Protein AF-A0A7K6X1X0-F1 (afdb_monomer)

Secondary structure (DSSP, 8-state):
-HHHHHHTT------PPPPHHHHHHHHHHHHHHHHHHHHHHHHHHHHHHHHHHHHHHHH--

Solvent-accessible surface area (backbone atoms only — not comparable to full-atom values): 3662 Å² total; per-residue (Å²): 113,73,68,62,37,54,75,69,68,46,76,78,72,86,75,75,79,71,55,72,66,61,46,50,52,54,49,50,52,52,50,50,50,53,51,55,52,48,53,54,50,47,53,55,50,52,52,51,52,51,52,55,54,51,52,56,57,61,76,75,108

pLDDT: mean 86.34, std 12.64, range [54.84, 98.69]

Foldseek 3Di:
DVVVCVVVVNPPDPDDDDDPVVCVVVVVVVVVVCVVCVVVVVVVVVVVVVVVVVVVVVVVD

Structure (mmCIF, N/CA/C/O backbone):
data_AF-A0A7K6X1X0-F1
#
_entry.id   AF-A0A7K6X1X0-F1
#
loop_
_atom_site.group_PDB
_atom_site.id
_atom_site.type_symbol
_atom_site.label_atom_id
_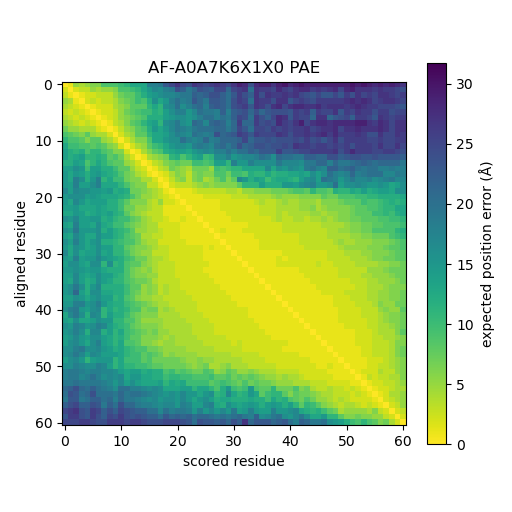atom_site.label_alt_id
_atom_site.label_comp_id
_atom_site.label_asym_id
_atom_site.label_entity_id
_atom_site.label_seq_id
_atom_site.pdbx_PDB_ins_code
_atom_site.Cartn_x
_atom_site.Cartn_y
_atom_site.Cartn_z
_atom_site.occupancy
_atom_site.B_iso_or_equiv
_atom_site.auth_seq_id
_atom_site.auth_comp_id
_atom_site.auth_asym_id
_atom_site.auth_atom_id
_atom_site.pdbx_PDB_model_num
ATOM 1 N N . MET A 1 1 ? 20.323 21.404 0.595 1.00 60.75 1 MET A N 1
ATOM 2 C CA . MET A 1 1 ? 20.110 19.935 0.517 1.00 60.75 1 MET A CA 1
ATOM 3 C C . MET A 1 1 ? 21.413 19.128 0.601 1.00 60.75 1 MET A C 1
ATOM 5 O O . MET A 1 1 ? 21.547 18.341 1.527 1.00 60.75 1 MET A O 1
ATOM 9 N N . ARG A 1 2 ? 22.413 19.351 -0.274 1.00 61.12 2 ARG A N 1
ATOM 10 C CA . ARG A 1 2 ? 23.680 18.572 -0.309 1.00 61.12 2 ARG A CA 1
ATOM 11 C C . ARG A 1 2 ? 24.497 18.530 0.999 1.00 61.12 2 ARG A C 1
ATOM 13 O O . ARG A 1 2 ? 25.050 17.483 1.316 1.00 61.12 2 ARG A O 1
ATOM 20 N N . ALA A 1 3 ? 24.576 19.628 1.758 1.00 71.88 3 ALA A N 1
ATOM 21 C CA . ALA A 1 3 ? 25.362 19.680 3.001 1.00 71.88 3 ALA A CA 1
ATOM 22 C C . ALA A 1 3 ? 24.775 18.804 4.126 1.00 71.88 3 ALA A C 1
ATOM 24 O O . ALA A 1 3 ? 25.513 18.104 4.812 1.00 71.88 3 ALA A O 1
ATOM 25 N N . LYS A 1 4 ? 23.440 18.774 4.250 1.00 72.06 4 LYS A N 1
ATOM 26 C CA . LYS A 1 4 ? 22.715 17.972 5.250 1.00 72.06 4 LYS A CA 1
ATOM 27 C C . LYS A 1 4 ? 22.895 16.465 5.018 1.00 72.06 4 LYS A C 1
ATOM 29 O O . LYS A 1 4 ? 23.119 15.729 5.968 1.00 72.06 4 LYS A O 1
ATOM 34 N N . MET A 1 5 ? 22.872 16.019 3.758 1.00 76.62 5 MET A N 1
ATOM 35 C CA . MET A 1 5 ? 23.063 14.599 3.416 1.00 76.62 5 MET A CA 1
ATOM 36 C C . MET A 1 5 ? 24.490 14.111 3.686 1.00 76.62 5 MET A C 1
ATOM 38 O O . MET A 1 5 ? 24.670 13.003 4.179 1.00 76.62 5 MET A O 1
ATOM 42 N N . ARG A 1 6 ? 25.502 14.958 3.442 1.00 70.19 6 ARG A N 1
ATOM 43 C CA . ARG A 1 6 ? 26.899 14.638 3.784 1.00 70.19 6 ARG A CA 1
ATOM 44 C C . ARG A 1 6 ? 27.119 14.514 5.293 1.00 70.19 6 ARG A C 1
ATOM 46 O O . ARG A 1 6 ? 27.832 13.613 5.712 1.00 70.19 6 ARG A O 1
ATOM 53 N N . LEU A 1 7 ? 26.488 15.380 6.089 1.00 78.25 7 LEU A N 1
ATOM 54 C CA . LEU A 1 7 ? 26.536 15.326 7.557 1.00 78.25 7 LEU A CA 1
ATOM 55 C C . LEU A 1 7 ? 25.914 14.040 8.126 1.00 78.25 7 LEU A C 1
ATOM 57 O O . LEU A 1 7 ? 26.373 13.548 9.147 1.00 78.25 7 LEU A O 1
ATOM 61 N N . MET A 1 8 ? 24.915 13.472 7.445 1.00 78.44 8 MET A N 1
ATOM 62 C CA . MET A 1 8 ? 24.260 12.210 7.817 1.00 78.44 8 MET A CA 1
ATOM 63 C C . MET A 1 8 ? 24.948 10.956 7.241 1.00 78.44 8 MET A C 1
ATOM 65 O O . MET A 1 8 ? 24.364 9.878 7.264 1.00 78.44 8 MET A O 1
ATOM 69 N N . GLY A 1 9 ? 26.155 11.073 6.671 1.00 74.75 9 GLY A N 1
ATOM 70 C CA . GLY A 1 9 ? 26.882 9.935 6.085 1.00 74.75 9 GLY A CA 1
ATOM 71 C C . GLY A 1 9 ? 26.296 9.403 4.770 1.00 74.75 9 GLY A C 1
ATOM 72 O O . GLY A 1 9 ? 26.849 8.483 4.169 1.00 74.75 9 GLY A O 1
ATOM 73 N N . PHE A 1 10 ? 25.220 10.010 4.263 1.00 72.38 10 PHE A N 1
ATOM 74 C CA . PHE A 1 10 ? 24.632 9.660 2.978 1.00 72.38 10 PHE A CA 1
ATOM 75 C C . PHE A 1 10 ? 25.496 10.223 1.844 1.00 72.38 10 PHE A C 1
ATOM 77 O O . PHE A 1 10 ? 25.381 11.385 1.434 1.00 72.38 10 PHE A O 1
ATOM 84 N N . ARG A 1 11 ? 26.361 9.372 1.282 1.00 67.81 11 ARG A N 1
ATOM 85 C CA . ARG A 1 11 ? 26.871 9.562 -0.079 1.00 67.81 11 ARG A CA 1
ATOM 86 C C . ARG A 1 11 ? 25.687 9.354 -1.010 1.00 67.81 11 ARG A C 1
ATOM 88 O O . ARG A 1 11 ? 25.341 8.217 -1.295 1.00 67.81 11 ARG A O 1
ATOM 95 N N . GLY A 1 12 ? 25.029 10.445 -1.408 1.00 62.94 12 GLY A N 1
ATOM 96 C CA . GLY A 1 12 ? 23.912 10.394 -2.350 1.00 62.94 12 GLY A CA 1
ATOM 97 C C . GLY A 1 12 ? 24.304 9.544 -3.553 1.00 62.94 12 GLY A C 1
ATOM 98 O O . GLY A 1 12 ? 25.161 9.951 -4.338 1.00 62.94 12 GLY A O 1
ATOM 99 N N . ALA A 1 13 ? 23.742 8.340 -3.635 1.00 68.88 13 ALA A N 1
ATOM 100 C CA . ALA A 1 13 ? 23.956 7.463 -4.765 1.00 68.88 13 ALA A CA 1
ATOM 101 C C . ALA A 1 13 ? 23.296 8.127 -5.973 1.00 68.88 13 ALA A C 1
ATOM 103 O O . ALA A 1 13 ? 22.160 8.599 -5.886 1.00 68.88 13 ALA A O 1
ATOM 104 N N . ALA A 1 14 ? 24.021 8.211 -7.085 1.00 66.69 14 ALA A N 1
ATOM 105 C CA . ALA A 1 14 ? 23.415 8.597 -8.346 1.00 66.69 14 ALA A CA 1
ATOM 106 C C . ALA A 1 14 ? 22.486 7.452 -8.766 1.00 66.69 14 ALA A C 1
ATOM 108 O O . ALA A 1 14 ? 22.935 6.458 -9.334 1.00 66.69 14 ALA A O 1
ATOM 109 N N . VAL A 1 15 ? 21.205 7.557 -8.409 1.00 71.94 15 VAL A N 1
ATOM 110 C CA . VAL A 1 15 ? 20.184 6.614 -8.863 1.00 71.94 15 VAL A CA 1
ATOM 111 C C . VAL A 1 15 ? 19.997 6.870 -10.350 1.00 71.94 15 VAL A C 1
ATOM 113 O O . VAL A 1 15 ? 19.593 7.962 -10.754 1.00 71.94 15 VAL A O 1
ATOM 116 N N . LYS A 1 16 ? 20.364 5.886 -11.172 1.00 77.25 16 LYS A N 1
ATOM 117 C CA . LYS A 1 16 ? 20.132 5.955 -12.611 1.00 77.25 16 LYS A CA 1
ATOM 118 C C . LYS A 1 16 ? 18.613 5.998 -12.836 1.00 77.25 16 LYS A C 1
ATOM 120 O O . LYS A 1 16 ? 17.931 5.125 -12.300 1.00 77.25 16 LYS A O 1
ATOM 125 N N . PRO A 1 17 ? 18.080 6.989 -13.572 1.00 78.19 17 PRO A N 1
ATOM 126 C CA . PRO A 1 17 ? 16.658 7.017 -13.884 1.00 78.19 17 PRO A CA 1
ATOM 127 C C . PRO A 1 17 ? 16.277 5.746 -14.648 1.00 78.19 17 PRO A C 1
ATOM 129 O O . PRO A 1 17 ? 17.043 5.277 -15.498 1.00 78.19 17 PRO A O 1
ATOM 132 N N . LEU A 1 18 ? 15.118 5.179 -14.308 1.00 76.44 18 LEU A N 1
ATOM 133 C CA . LEU A 1 18 ? 14.550 4.055 -15.046 1.00 76.44 18 LEU A CA 1
ATOM 134 C C . LEU A 1 18 ? 14.206 4.499 -16.471 1.00 76.44 18 LEU A C 1
ATOM 136 O O . LEU A 1 18 ? 13.912 5.671 -16.714 1.00 76.44 18 LEU A O 1
ATOM 140 N N . ASN A 1 19 ? 14.254 3.552 -17.407 1.00 88.81 19 ASN A N 1
ATOM 141 C CA . ASN A 1 19 ? 13.654 3.777 -18.716 1.00 88.81 19 ASN A CA 1
ATOM 142 C C . ASN A 1 19 ? 12.120 3.859 -18.567 1.00 88.81 19 ASN A C 1
ATOM 144 O O . ASN A 1 19 ? 11.561 3.441 -17.551 1.00 88.81 19 ASN A O 1
ATOM 148 N N . GLU A 1 20 ? 11.454 4.432 -19.565 1.00 88.75 20 GLU A N 1
ATOM 149 C CA . GLU A 1 20 ? 10.014 4.709 -19.492 1.00 88.75 20 GLU A CA 1
ATOM 150 C C . GLU A 1 20 ? 9.175 3.434 -19.323 1.00 88.75 20 GLU A C 1
ATOM 152 O O . GLU A 1 20 ? 8.222 3.431 -18.550 1.00 88.75 20 GLU A O 1
ATOM 157 N N . GLU A 1 21 ? 9.570 2.339 -19.976 1.00 92.62 21 GLU A N 1
ATOM 158 C CA . GLU A 1 21 ? 8.877 1.048 -19.919 1.00 92.62 21 GLU A CA 1
ATOM 159 C C . GLU A 1 21 ? 8.933 0.426 -18.515 1.00 92.62 21 GLU A C 1
ATOM 161 O O . GLU A 1 21 ? 7.897 0.125 -17.927 1.00 92.62 21 GLU A O 1
ATOM 166 N N . ALA A 1 22 ? 10.124 0.343 -17.920 1.00 90.88 22 ALA A N 1
ATOM 167 C CA . ALA A 1 22 ? 10.323 -0.186 -16.574 1.00 90.88 22 ALA A CA 1
ATOM 168 C C . ALA A 1 22 ? 9.658 0.694 -15.508 1.00 90.88 22 ALA A C 1
ATOM 170 O O . ALA A 1 22 ? 9.166 0.190 -14.501 1.00 90.88 22 ALA A O 1
ATOM 171 N N . ALA A 1 23 ? 9.645 2.017 -15.704 1.00 92.00 23 ALA A N 1
ATOM 172 C CA . ALA A 1 23 ? 8.952 2.927 -14.797 1.00 92.00 23 ALA A CA 1
ATOM 173 C C . ALA A 1 23 ? 7.428 2.732 -14.854 1.00 92.00 23 ALA A C 1
ATOM 175 O O . ALA A 1 23 ? 6.771 2.778 -13.813 1.00 92.00 23 ALA A O 1
A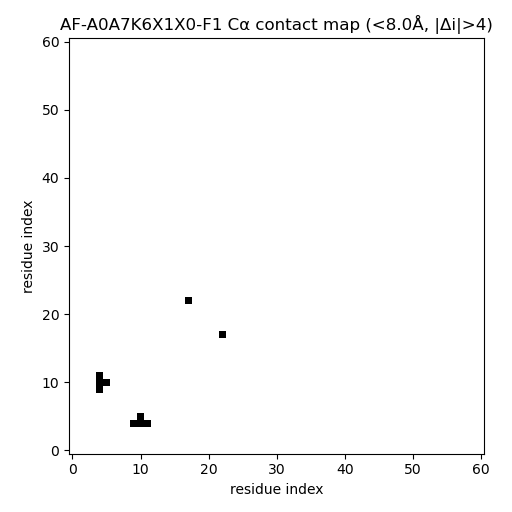TOM 176 N N . ALA A 1 24 ? 6.875 2.503 -16.049 1.00 93.94 24 ALA A N 1
ATOM 177 C CA . ALA A 1 24 ? 5.453 2.244 -16.239 1.00 93.94 24 ALA A CA 1
ATOM 178 C C . ALA A 1 24 ? 5.031 0.891 -15.650 1.00 93.94 24 ALA A C 1
ATOM 180 O O . ALA A 1 24 ? 4.031 0.833 -14.938 1.00 93.94 24 ALA A O 1
ATOM 181 N N . GLU A 1 25 ? 5.806 -0.167 -15.891 1.00 95.62 25 GLU A N 1
ATOM 182 C CA . GLU A 1 25 ? 5.543 -1.509 -15.360 1.00 95.62 25 GLU A CA 1
ATOM 183 C C . GLU A 1 25 ? 5.587 -1.522 -13.827 1.00 95.62 25 GLU A C 1
ATOM 185 O O . GLU A 1 25 ? 4.603 -1.884 -13.181 1.00 95.62 25 GLU A O 1
ATOM 190 N N . LEU A 1 26 ? 6.673 -1.006 -13.239 1.00 94.62 26 LEU A N 1
ATOM 191 C CA . LEU A 1 26 ? 6.828 -0.932 -11.785 1.00 94.62 26 LEU A CA 1
ATOM 192 C C . LEU A 1 26 ? 5.758 -0.038 -11.139 1.00 94.62 26 LEU A C 1
ATOM 194 O O . LEU A 1 26 ? 5.248 -0.334 -10.059 1.00 94.62 26 LEU A O 1
ATOM 198 N N . GLY A 1 27 ? 5.413 1.073 -11.795 1.00 95.12 27 GLY A N 1
ATOM 199 C CA . GLY A 1 27 ? 4.359 1.971 -11.335 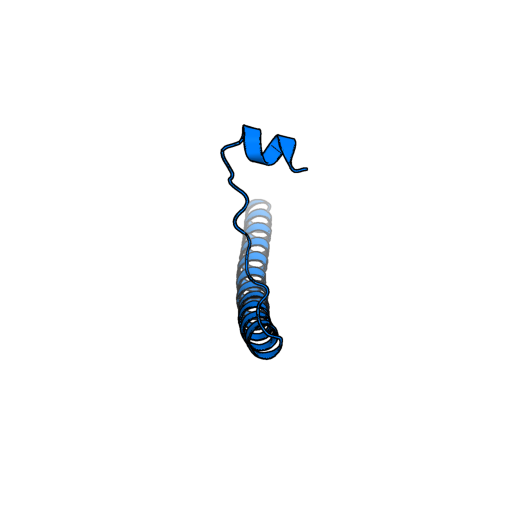1.00 95.12 27 GLY A CA 1
ATOM 200 C C . GLY A 1 27 ? 2.984 1.305 -11.346 1.00 95.12 27 GLY A C 1
ATOM 201 O O . GLY A 1 27 ? 2.218 1.477 -10.397 1.00 95.12 27 GLY A O 1
ATOM 202 N N . ALA A 1 28 ? 2.679 0.531 -12.389 1.00 97.50 28 ALA A N 1
ATOM 203 C CA . ALA A 1 28 ? 1.426 -0.206 -12.500 1.00 97.50 28 ALA A CA 1
ATOM 204 C C . ALA A 1 28 ? 1.314 -1.306 -11.434 1.00 97.50 28 ALA A C 1
ATOM 206 O O . ALA A 1 28 ? 0.265 -1.424 -10.800 1.00 97.50 28 ALA A O 1
ATOM 207 N N . GLU A 1 29 ? 2.392 -2.056 -11.198 1.00 97.12 29 GLU A N 1
ATOM 208 C CA . GLU A 1 29 ? 2.454 -3.099 -10.169 1.00 97.12 29 GLU A CA 1
ATOM 209 C C . GLU A 1 29 ? 2.207 -2.514 -8.771 1.00 97.12 29 G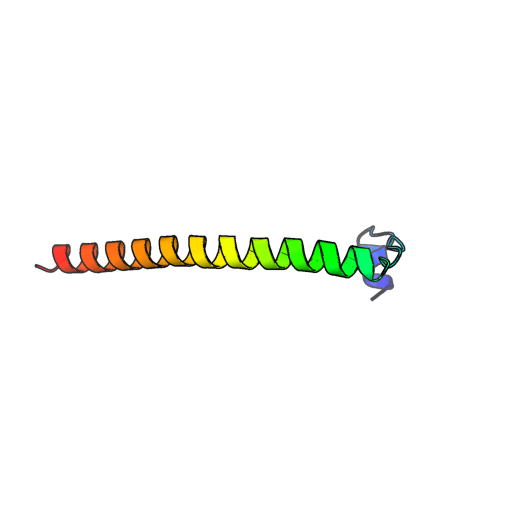LU A C 1
ATOM 211 O O . GLU A 1 29 ? 1.250 -2.897 -8.094 1.00 97.12 29 GLU A O 1
ATOM 216 N N . LEU A 1 30 ? 2.979 -1.492 -8.386 1.00 97.81 30 LEU A N 1
ATOM 217 C CA . LEU A 1 30 ? 2.838 -0.829 -7.086 1.00 97.81 30 LEU A CA 1
ATOM 218 C C . LEU A 1 30 ? 1.459 -0.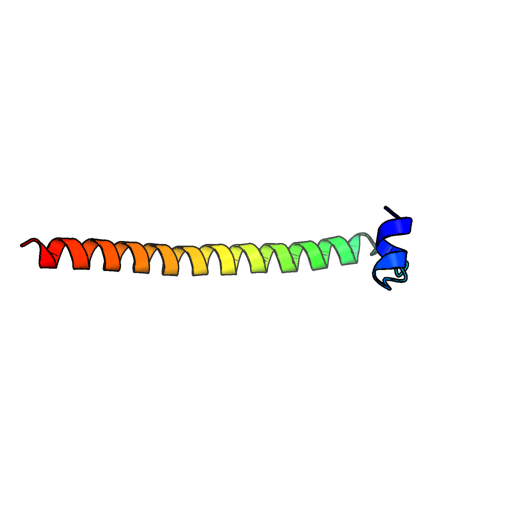190 -6.891 1.00 97.81 30 LEU A C 1
ATOM 220 O O . LEU A 1 30 ? 0.902 -0.238 -5.793 1.00 97.81 30 LEU A O 1
ATOM 224 N N . LEU A 1 31 ? 0.895 0.424 -7.936 1.00 98.19 31 LEU A N 1
ATOM 225 C CA . LEU A 1 31 ? -0.436 1.023 -7.862 1.00 98.19 31 LEU A CA 1
ATOM 226 C C . LEU A 1 31 ? -1.511 -0.050 -7.653 1.00 98.19 31 LEU A C 1
ATOM 228 O O . LEU A 1 31 ? -2.411 0.139 -6.833 1.00 98.19 31 LEU A O 1
ATOM 232 N N . GLY A 1 32 ? -1.406 -1.171 -8.367 1.00 98.19 32 GLY A N 1
ATOM 233 C CA . GLY A 1 32 ? -2.305 -2.310 -8.210 1.00 98.19 32 GLY A CA 1
ATOM 234 C C . GLY A 1 32 ? -2.268 -2.864 -6.788 1.00 98.19 32 GLY A C 1
ATOM 235 O O . GLY A 1 32 ? -3.315 -2.984 -6.146 1.00 98.19 32 GLY A O 1
ATOM 236 N N . GLU A 1 33 ? -1.071 -3.117 -6.262 1.00 98.19 33 GLU A N 1
ATOM 237 C CA . GLU A 1 33 ? -0.887 -3.585 -4.887 1.00 98.19 33 GLU A CA 1
ATOM 238 C C . GLU A 1 33 ? -1.461 -2.598 -3.865 1.00 98.19 33 GLU A C 1
ATOM 240 O O . GLU A 1 33 ? -2.223 -2.991 -2.979 1.00 98.19 33 GLU A O 1
ATOM 245 N N . ALA A 1 34 ? -1.164 -1.304 -4.010 1.00 98.31 34 ALA A N 1
ATOM 246 C CA . ALA A 1 34 ? -1.654 -0.274 -3.099 1.00 98.31 34 ALA A CA 1
ATOM 247 C C . ALA A 1 34 ? -3.188 -0.198 -3.071 1.00 98.31 34 ALA A C 1
ATOM 249 O O . ALA A 1 34 ? -3.774 -0.023 -2.001 1.00 98.31 34 ALA A O 1
ATOM 250 N N . ILE A 1 35 ? -3.848 -0.361 -4.221 1.00 98.50 35 ILE A N 1
ATOM 251 C CA . ILE A 1 35 ? -5.313 -0.378 -4.301 1.00 98.50 35 ILE A CA 1
ATOM 252 C C . ILE A 1 35 ? -5.870 -1.622 -3.607 1.00 98.50 35 ILE A C 1
ATOM 254 O O . ILE A 1 35 ? -6.762 -1.499 -2.766 1.00 98.50 35 ILE A O 1
ATOM 258 N N . VAL A 1 36 ? -5.346 -2.811 -3.920 1.00 98.50 36 VAL A N 1
ATOM 259 C CA . VAL A 1 36 ? -5.842 -4.076 -3.354 1.00 98.50 36 VAL A CA 1
ATOM 260 C C . VAL A 1 36 ? -5.667 -4.095 -1.836 1.00 98.50 36 VAL A C 1
ATOM 262 O O . VAL A 1 36 ? -6.630 -4.347 -1.105 1.00 98.50 36 VAL A O 1
ATOM 265 N N . PHE A 1 37 ? -4.470 -3.768 -1.346 1.00 98.38 37 PHE A N 1
ATOM 266 C CA . PHE A 1 37 ? -4.205 -3.711 0.090 1.00 98.38 37 PHE A CA 1
ATOM 267 C C . PHE A 1 37 ? -4.950 -2.567 0.773 1.00 98.38 37 PHE A C 1
ATOM 269 O O . PHE A 1 37 ? -5.437 -2.743 1.889 1.00 98.38 37 PHE A O 1
ATOM 276 N N . GLY A 1 38 ? -5.093 -1.419 0.108 1.00 98.69 38 GLY A N 1
ATOM 277 C CA . GLY A 1 38 ? -5.848 -0.283 0.623 1.00 98.69 38 GLY A CA 1
ATOM 278 C C . GLY A 1 38 ? -7.320 -0.623 0.841 1.00 98.69 38 GLY A C 1
ATOM 279 O O . GLY A 1 38 ? -7.845 -0.406 1.932 1.00 98.69 38 GLY A O 1
ATOM 280 N N . VAL A 1 39 ? -7.980 -1.213 -0.158 1.00 98.69 39 VAL A N 1
ATOM 281 C CA . VAL A 1 39 ? -9.390 -1.622 -0.058 1.00 98.69 39 VAL A CA 1
ATOM 282 C C . VAL A 1 39 ? -9.562 -2.744 0.964 1.00 98.69 39 VAL A C 1
ATOM 284 O O . VAL A 1 39 ? -10.420 -2.639 1.840 1.00 98.69 39 VAL A O 1
ATOM 287 N N . GLY A 1 40 ? -8.730 -3.788 0.907 1.00 98.50 40 GLY A N 1
ATOM 288 C CA . GLY A 1 40 ? -8.798 -4.899 1.860 1.00 98.50 40 GLY A CA 1
ATOM 289 C C . GLY A 1 40 ? -8.587 -4.443 3.306 1.00 98.50 40 GLY A C 1
ATOM 290 O O . GLY A 1 40 ? -9.378 -4.778 4.190 1.00 98.50 40 GLY A O 1
ATOM 291 N N . GLY A 1 41 ? -7.569 -3.611 3.542 1.00 98.44 41 GLY A N 1
ATOM 292 C CA . GLY A 1 41 ? -7.292 -3.018 4.849 1.00 98.44 41 GLY A CA 1
ATOM 293 C C . GLY A 1 41 ? -8.421 -2.110 5.333 1.00 98.44 41 GLY A C 1
ATOM 294 O O . GLY A 1 41 ? -8.805 -2.181 6.501 1.00 98.44 41 GLY A O 1
ATOM 295 N N . LEU A 1 42 ? -9.010 -1.312 4.438 1.00 98.56 42 LEU A N 1
ATOM 296 C CA . LEU A 1 42 ? -10.156 -0.466 4.759 1.00 98.56 42 LEU A CA 1
ATOM 297 C C . LEU A 1 42 ? -11.373 -1.297 5.182 1.00 98.56 42 LEU A C 1
ATOM 299 O O . LEU A 1 42 ? -12.007 -0.966 6.181 1.00 98.56 42 LEU A O 1
ATOM 303 N N . CYS A 1 43 ? -11.684 -2.389 4.481 1.00 98.31 43 CYS A N 1
ATOM 304 C CA . CYS A 1 43 ? -12.786 -3.278 4.855 1.00 98.31 43 CYS A CA 1
ATOM 305 C C . CYS A 1 43 ? -12.600 -3.855 6.264 1.00 98.31 43 CYS A C 1
ATOM 307 O O . CYS A 1 43 ? -13.522 -3.793 7.077 1.00 98.31 43 CYS A O 1
ATOM 309 N N . VAL A 1 44 ? -11.403 -4.364 6.572 1.00 98.31 44 VAL A N 1
ATOM 310 C CA . VAL A 1 44 ? -11.080 -4.897 7.906 1.00 98.31 44 VAL A CA 1
ATOM 311 C C . VAL A 1 44 ? -11.200 -3.809 8.973 1.00 98.31 44 VAL A C 1
ATOM 313 O O . VAL A 1 44 ? -11.805 -4.034 10.022 1.00 98.31 44 VAL A O 1
ATOM 316 N N . TYR A 1 45 ? -10.671 -2.615 8.700 1.00 98.12 45 TYR A N 1
ATOM 317 C CA . TYR A 1 45 ? -10.747 -1.483 9.619 1.00 98.12 45 TYR A CA 1
ATOM 318 C C . TYR A 1 45 ? -12.194 -1.063 9.910 1.00 98.12 45 TYR A C 1
ATOM 320 O O . TYR A 1 45 ? -12.566 -0.888 11.071 1.00 98.12 45 TYR A O 1
ATOM 328 N N . LEU A 1 46 ? -13.020 -0.925 8.871 1.00 98.25 46 LEU A N 1
ATOM 329 C CA . LEU A 1 46 ? -14.424 -0.539 9.013 1.00 98.25 46 LEU A CA 1
ATOM 330 C C . LEU A 1 46 ? -15.227 -1.593 9.775 1.00 98.25 46 LEU A C 1
ATOM 332 O O . LEU A 1 46 ? -16.045 -1.241 10.624 1.00 98.25 46 LEU A O 1
ATOM 336 N N . G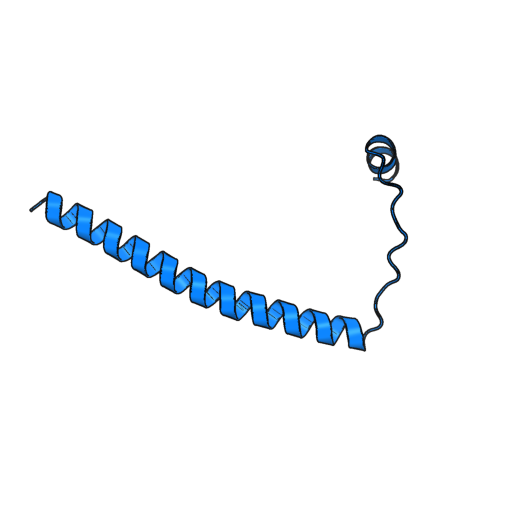LU A 1 47 ? -14.977 -2.873 9.512 1.00 97.62 47 GLU A N 1
ATOM 337 C CA . GLU A 1 47 ? -15.630 -3.966 10.227 1.00 97.62 47 GLU A CA 1
ATOM 338 C C . GLU A 1 47 ? -15.248 -3.969 11.713 1.00 97.62 47 GLU A C 1
ATOM 340 O O . GLU A 1 47 ? -16.120 -4.068 12.578 1.00 97.62 47 GLU A O 1
ATOM 345 N N . TYR A 1 48 ? -13.969 -3.751 12.028 1.00 97.31 48 TYR A N 1
ATOM 346 C CA . TYR A 1 48 ? -13.517 -3.583 13.408 1.00 97.31 48 TYR A CA 1
ATOM 347 C C . TYR A 1 48 ? -14.185 -2.379 14.089 1.00 97.31 48 TYR A C 1
ATOM 349 O O . TYR A 1 48 ? -14.712 -2.500 15.197 1.00 97.31 48 TYR A O 1
ATOM 357 N N . ALA A 1 49 ? -14.224 -1.223 13.422 1.00 95.94 49 ALA A N 1
ATOM 358 C CA . ALA A 1 49 ? -14.861 -0.018 13.951 1.00 95.94 49 ALA A CA 1
ATOM 359 C C . ALA A 1 49 ? -16.360 -0.237 14.223 1.00 95.94 49 ALA A C 1
ATOM 361 O O . ALA A 1 49 ? -16.877 0.173 15.267 1.00 95.94 49 ALA A O 1
ATOM 362 N N . ARG A 1 50 ? -17.050 -0.943 13.317 1.00 95.94 50 ARG A N 1
ATOM 363 C CA . ARG A 1 50 ? -18.457 -1.329 13.473 1.00 95.94 50 ARG A CA 1
ATOM 364 C C . ARG A 1 50 ? -18.659 -2.230 14.690 1.00 95.94 50 ARG A C 1
ATOM 366 O O . ARG A 1 50 ? -19.564 -1.971 15.485 1.00 95.94 50 ARG A O 1
ATOM 373 N N . GLN A 1 51 ? -17.836 -3.267 14.849 1.00 95.00 51 GLN A N 1
ATOM 374 C CA . GLN A 1 51 ? -17.909 -4.187 15.989 1.00 95.00 51 GLN A CA 1
ATOM 375 C C . GLN A 1 51 ? -17.655 -3.463 17.317 1.00 95.00 51 GLN A C 1
ATOM 377 O O . GLN A 1 51 ? -18.431 -3.626 18.257 1.00 95.00 51 GLN A O 1
ATOM 382 N N . ALA A 1 52 ? -16.639 -2.598 17.374 1.00 92.19 52 ALA A N 1
ATOM 383 C CA . ALA A 1 52 ? -16.326 -1.806 18.562 1.00 92.19 52 ALA A CA 1
ATOM 384 C C . ALA A 1 52 ? -17.474 -0.858 18.954 1.00 92.19 52 ALA A C 1
ATOM 386 O O . ALA A 1 52 ? -17.786 -0.717 20.136 1.00 92.19 52 ALA A O 1
ATOM 387 N N . GLY A 1 53 ? -18.137 -0.232 17.976 1.00 91.50 53 GLY A N 1
ATOM 388 C CA . GLY A 1 53 ? -19.310 0.610 18.225 1.00 91.50 53 GLY A CA 1
ATOM 389 C C . GLY A 1 53 ? -20.516 -0.180 18.741 1.00 91.50 53 GLY A C 1
ATOM 390 O O . GLY A 1 53 ? -21.213 0.275 19.644 1.00 91.50 53 GLY A O 1
ATOM 391 N N . GLN A 1 54 ? -20.751 -1.383 18.210 1.00 90.44 54 GLN A N 1
ATOM 392 C CA . GLN A 1 54 ? -21.829 -2.253 18.689 1.00 90.44 54 GLN A CA 1
ATOM 393 C C . GLN A 1 54 ? -21.566 -2.806 20.090 1.00 90.44 54 GLN A C 1
ATOM 395 O O . GLN A 1 54 ? -22.512 -2.918 20.863 1.00 90.44 54 GLN A O 1
ATOM 400 N N . ALA A 1 55 ? -20.313 -3.122 20.424 1.00 86.25 55 ALA A N 1
ATOM 401 C CA . ALA A 1 55 ? -19.939 -3.565 21.764 1.00 86.25 55 ALA A CA 1
ATOM 402 C C . ALA A 1 55 ? -20.292 -2.506 22.819 1.00 86.25 55 ALA A C 1
ATOM 404 O O . ALA A 1 55 ? -20.996 -2.825 23.770 1.00 86.25 55 ALA A O 1
ATOM 405 N N . ARG A 1 56 ? -19.932 -1.234 22.587 1.00 81.69 56 ARG A N 1
ATOM 406 C CA . ARG A 1 56 ? -20.290 -0.129 23.499 1.00 81.69 56 ARG A CA 1
ATOM 407 C C . ARG A 1 56 ? -21.799 0.011 23.695 1.00 81.69 56 ARG A C 1
ATOM 409 O O . ARG A 1 56 ? -22.256 0.139 24.818 1.00 81.69 56 ARG A O 1
ATOM 416 N N . ARG A 1 57 ? -22.584 -0.077 22.615 1.00 79.75 57 ARG A N 1
ATOM 417 C CA . ARG A 1 57 ? -24.053 0.030 22.698 1.00 79.75 57 ARG A CA 1
ATOM 418 C C . ARG A 1 57 ? -24.702 -1.104 23.494 1.00 79.75 57 ARG A C 1
ATOM 420 O O . ARG A 1 57 ? -25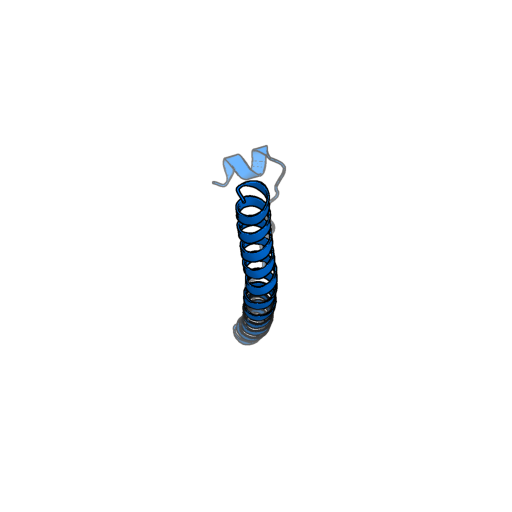.755 -0.886 24.066 1.00 79.75 57 ARG A O 1
ATOM 427 N N . ARG A 1 58 ? -24.101 -2.300 23.509 1.00 77.31 58 ARG A N 1
ATOM 428 C CA . ARG A 1 58 ? -24.589 -3.438 24.307 1.00 77.31 58 ARG A CA 1
ATOM 429 C C . ARG A 1 58 ? -24.256 -3.316 25.791 1.00 77.31 58 ARG A C 1
ATOM 431 O O . ARG A 1 58 ? -24.928 -3.943 26.588 1.00 77.31 58 ARG A O 1
ATOM 438 N N . GLU A 1 59 ? -23.203 -2.586 26.147 1.00 76.56 59 GLU A N 1
ATOM 439 C CA . GLU A 1 59 ? -22.837 -2.326 27.548 1.00 76.56 59 GLU A CA 1
ATOM 440 C C . GLU A 1 59 ? -23.705 -1.220 28.178 1.00 76.56 59 GLU A C 1
ATOM 442 O O . GLU A 1 59 ? -23.749 -1.096 29.399 1.00 76.56 59 GLU A O 1
ATOM 447 N N . GLU A 1 60 ? -24.375 -0.415 27.348 1.00 69.19 60 GLU A N 1
ATOM 448 C CA . GLU A 1 60 ? -25.273 0.675 27.756 1.00 69.19 60 GLU A CA 1
ATOM 449 C C . GLU A 1 60 ? -26.756 0.245 27.885 1.00 69.19 60 GLU A C 1
ATOM 451 O O . GLU A 1 60 ? -27.537 0.995 28.474 1.00 69.19 60 GLU A O 1
ATOM 456 N N . GLU A 1 61 ? -27.142 -0.928 27.355 1.00 54.84 61 GLU A N 1
ATOM 457 C CA . GLU A 1 61 ? -28.454 -1.593 27.551 1.00 54.84 61 GLU A CA 1
ATOM 458 C C . GLU A 1 61 ? -28.443 -2.528 28.771 1.00 54.84 61 GLU A C 1
ATOM 460 O O . GLU A 1 61 ? -29.453 -2.526 29.514 1.00 54.84 61 GLU A O 1
#

InterPro domains:
  IPR010754 Optic atrophy 3-like [PF07047] (1-61)
  IPR010754 Optic atrophy 3-like [PTHR12499] (1-61)

Mean predicted aligned error: 10.18 Å

Sequence (61 aa):
MRAKMRLMGFRGAAVKPLNEEAAAELGAELLGEAIVFGVGGLCVYLEYARQAGQARRREEE

Organism: Steatornis caripensis (NCBI:txid48435)

Radius of gyration: 22.5 Å; Cα contacts (8 Å, |Δi|>4): 5; chains: 1; bounding box: 55×25×48 Å

=== Feature glossary ===
Legend for the data blocks above and below:

— What the protein is —

The amino-acid sequence is the protein's primary structure: the linear order of residues from the N-terminus to the C-terminus, written in one-letter code. Everything else here — the 3D coordinates, the secondary structure, the domain annotations — is ultimately a consequence of this string.

Functional annotations link the protein to curated databases. InterPro entries identify conserved domains and families by matching the sequence against member-database signatures (Pfam, PROSITE, CDD, …). Gene Ontology (GO) terms describe molecular function, biological process, and cellular component in a controlled vocabulary. CATH places the structure in a hierarchical fold classification (Class/Architecture/Topology/Homologous-superfamily). The organism is the source species.

— Where its atoms are —

Atomic coordinates in PDBx/mmCIF format — the same representation the Protein Data Bank distributes. Each line of the _atom_site loop places one backbone atom in Cartesian space (units: ångströms, origin: arbitrary).

T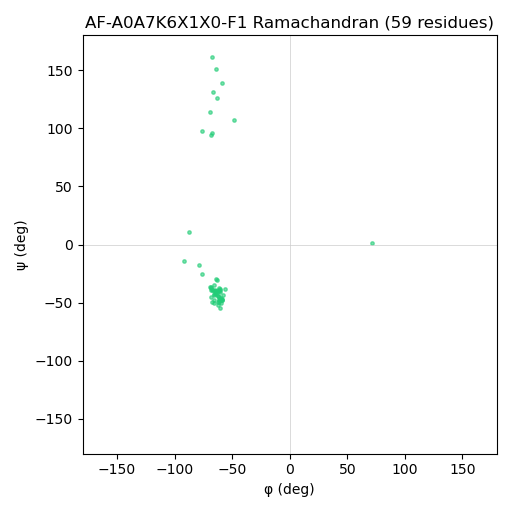he six renders are orthographic views along the three Cartesian axes in both directions. Representation (cartoon, sticks, or surface) and color scheme (sequence-rainbow or by-chain) vary across proteins so the training set covers all the common visualization conventions.

— Local backbone conformation —

Eight-state secondary structure (DSSP): H is the canonical α-helix, G the tighter 3₁₀-helix, I the wider π-helix; E/B are β-structure, T and S are turns and bends, and '-' is everything else. DSSP derives these from the pattern of main-chain N–H···O=C hydrogen bonds, not from the sequence.

Three-state secondary structure (P-SEA) collapses the eight DSSP classes into helix (a), strand (b), and coil (c). P-SEA assigns these from Cα geometry alone — distances and angles — without requiring backbone oxygens, so it works on any Cα trace.

φ (phi) and ψ (psi) are the two rotatable backbone dihedrals per residue: φ is the C(i-1)–N–Cα–C torsion, ψ is the N–Cα–C–N(i+1) torsio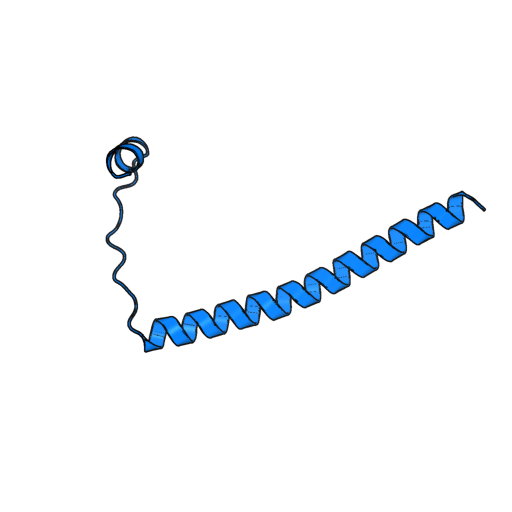n, both in degrees on (−180°, 180°]. α-helical residues cluster near (−60°, −45°); β-strand residues near (−120°, +130°). A Ramachandran plot is simply a scatter of (φ, ψ) for every residue.

— Global shape and packing —

The geometric summary reports three shape descriptors. Rg (radius of gyration) measures how spread out the Cα atoms are about their centre of mass; compact globular proteins have small Rg, elongated or unfolded ones large. Cα contacts (<8 Å, |i−j|>4) count long-range residue pairs in spatial proximity — high for tightly packed folds, near zero for rods or random coil. The bounding-box extents give the protein's footprint along x, y, z in Å.

SASA measures how much of the protein is reachable by solvent. It is computed by rolling a water-sized probe over the atomic surface and summing the exposed area (Å²). Per-residue SASA distinguishes core (buried, low SASA) from surface (exposed, high SASA) residues; total SASA is a whole-molecule size measure.

Plot images: a contact map (which residues are close in 3D, as an N×N binary image), a Ramachandran scatter (backbone torsion angles, revealing secondary-structure composition at a glance), and — for AlphaFold structures — a PAE heatmap (pairwise prediction confidence).

— Structural neighborhood —

A 3Di character summarizes, for each residue, the relative orientation of the Cα frame of its nearest spatial neighbor. Because it encodes fold topology rather than chemistry, 3Di alignments detect remote structural similarity that sequence alignment misses.

The Foldseek neighbor list gives the closest experimentally determined structures in the PDB, ranked by structural alignment. TM-score near 1 means near-identical fold; near 0.3 means only rough topology match. This is how one finds what a novel AlphaFold prediction most resembles in the solved-structure universe.

— Confidence and disorder —

For AlphaFold models, the B-factor field carries pLDDT — the model's own estimate of local accuracy on a 0–100 scale. Regions with pLDDT<50 should be treated as essentially unmodeled; they often correspond to intrinsically disordered segments.

Crystallographic B-factors measure how much each atom's electron density is smeared out, in Å². They rise in mobile loops and surface residues and fall in the buried interior. In AlphaFold models this column is repurposed to hold pLDDT instead.

Predicted Aligned Error (PAE) is an AlphaFold confidence matrix: entry (i, j) is the expected error in the position of residue j, in ångströms, when the prediction is superimposed on the true structure at residue i. Low PAE within a block of residues means that block is internally rigid and well-predicted; high PAE between two blocks means their relative placement is uncertain even if each block individually is confident.